Protein AF-A0A1L8SRS3-F1 (afdb_monomer_lite)

Structure (mmCIF, N/CA/C/O backbone):
data_AF-A0A1L8SRS3-F1
#
_entry.id   AF-A0A1L8SRS3-F1
#
loop_
_atom_site.group_PDB
_atom_site.id
_atom_site.type_symbol
_atom_site.label_atom_id
_atom_site.label_alt_id
_atom_site.label_comp_id
_atom_site.label_asym_id
_atom_site.label_entity_id
_atom_site.label_seq_id
_atom_site.pdbx_PDB_ins_code
_atom_site.Cartn_x
_atom_site.Cartn_y
_atom_site.Cartn_z
_atom_site.occupancy
_atom_site.B_iso_or_equiv
_atom_site.auth_seq_id
_atom_site.auth_comp_id
_atom_site.auth_asym_id
_atom_site.auth_atom_id
_atom_site.pdbx_PDB_model_num
ATOM 1 N N . MET A 1 1 ? -10.223 -8.792 11.462 1.00 80.88 1 MET A N 1
ATOM 2 C CA . MET A 1 1 ? -10.510 -8.296 10.097 1.00 80.88 1 MET A CA 1
ATOM 3 C C . MET A 1 1 ? -9.186 -7.896 9.468 1.00 80.88 1 MET A C 1
ATOM 5 O O . MET A 1 1 ? -8.311 -7.490 10.221 1.00 80.88 1 MET A O 1
ATOM 9 N N . TYR A 1 2 ? -9.003 -8.056 8.156 1.00 88.00 2 TYR A N 1
ATOM 10 C CA . TYR A 1 2 ? -7.741 -7.723 7.483 1.00 88.00 2 TYR A CA 1
ATOM 11 C C . TYR A 1 2 ? -8.015 -6.818 6.282 1.00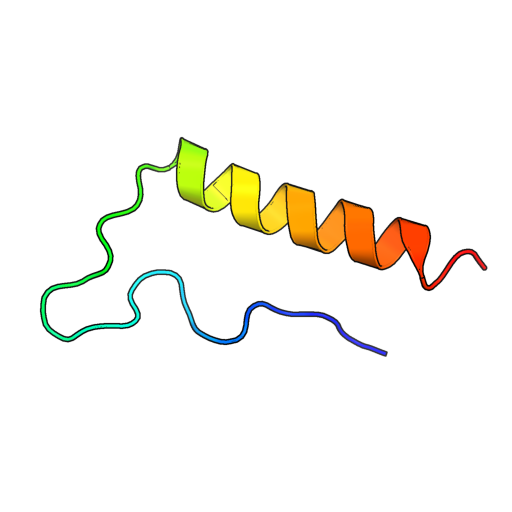 88.00 2 TYR A C 1
ATOM 13 O O . TYR A 1 2 ? -8.960 -7.071 5.536 1.00 88.00 2 TYR A O 1
ATOM 21 N N . LEU A 1 3 ? -7.194 -5.779 6.115 1.00 92.88 3 LEU A N 1
ATOM 22 C CA . LEU A 1 3 ? -7.262 -4.824 5.011 1.00 92.88 3 LEU A CA 1
ATOM 23 C C . LEU A 1 3 ? -5.991 -4.943 4.166 1.00 92.88 3 LEU A C 1
ATOM 25 O O . LEU A 1 3 ? -4.882 -4.961 4.698 1.00 92.88 3 LEU A O 1
ATOM 29 N N . SER A 1 4 ? -6.152 -5.024 2.848 1.00 92.81 4 SER A N 1
ATOM 30 C CA . SER A 1 4 ? -5.050 -5.115 1.891 1.00 92.81 4 SER A CA 1
ATOM 31 C C . SER A 1 4 ? -5.375 -4.325 0.620 1.00 92.81 4 SER A C 1
ATOM 33 O O . SER A 1 4 ? -6.545 -4.026 0.366 1.0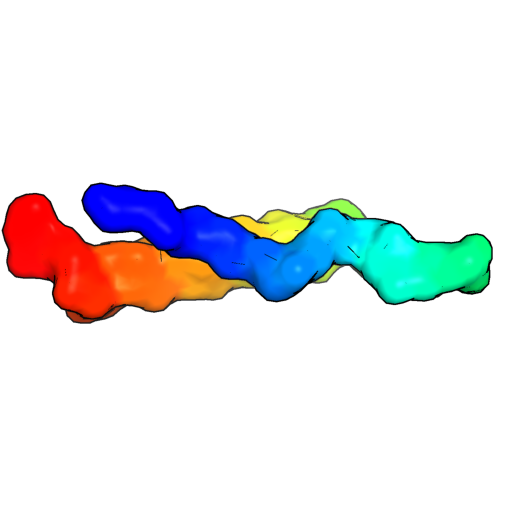0 92.81 4 SER A O 1
ATOM 35 N N . PRO A 1 5 ? -4.375 -4.007 -0.224 1.00 89.56 5 PRO A N 1
ATOM 36 C CA . PRO A 1 5 ? -4.651 -3.497 -1.559 1.00 89.56 5 PRO A CA 1
ATOM 37 C C . PRO A 1 5 ? -5.423 -4.537 -2.389 1.00 89.56 5 PRO A C 1
ATOM 39 O O . PRO A 1 5 ? -5.376 -5.734 -2.106 1.00 89.56 5 PRO A O 1
ATOM 42 N N . GLN A 1 6 ? -6.092 -4.085 -3.453 1.00 81.00 6 GLN A N 1
ATOM 43 C CA . GLN A 1 6 ? -6.838 -4.962 -4.370 1.00 81.00 6 GLN A CA 1
ATOM 44 C C . GLN A 1 6 ? -5.930 -5.888 -5.197 1.00 81.00 6 GLN A C 1
ATOM 46 O O . GLN A 1 6 ? -6.353 -6.952 -5.634 1.00 81.00 6 GLN A O 1
ATOM 51 N N . CYS A 1 7 ? -4.685 -5.476 -5.430 1.00 82.50 7 CYS A N 1
ATOM 52 C CA . CYS A 1 7 ? -3.678 -6.212 -6.184 1.00 82.50 7 CYS A CA 1
ATOM 53 C C . CYS A 1 7 ? -2.276 -5.871 -5.661 1.00 82.50 7 CYS A C 1
ATOM 55 O O . CYS A 1 7 ? -2.090 -4.872 -4.962 1.00 82.50 7 CYS A O 1
ATOM 57 N N . GLY A 1 8 ? -1.280 -6.689 -6.007 1.00 79.81 8 GLY A N 1
ATOM 58 C CA . GLY A 1 8 ? 0.122 -6.355 -5.749 1.00 79.81 8 GLY A CA 1
ATOM 59 C C . GLY A 1 8 ? 0.561 -5.081 -6.486 1.00 79.81 8 GLY A C 1
ATOM 60 O O . GLY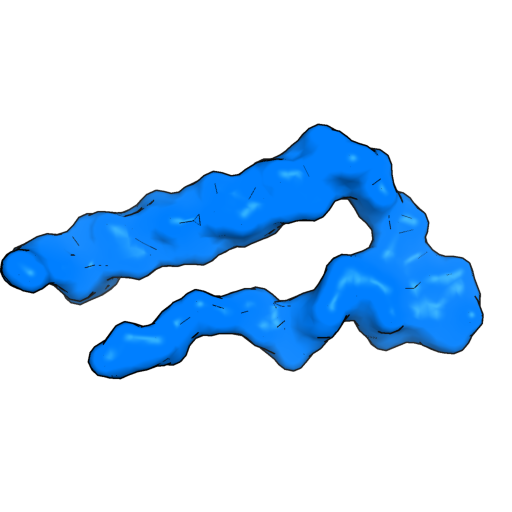 A 1 8 ? -0.126 -4.592 -7.384 1.00 79.81 8 GLY A O 1
ATOM 61 N N . PHE A 1 9 ? 1.731 -4.544 -6.131 1.00 79.75 9 PHE A N 1
ATOM 62 C CA . PHE A 1 9 ? 2.250 -3.306 -6.730 1.00 79.75 9 PHE A CA 1
ATOM 63 C C . PHE A 1 9 ? 2.520 -3.395 -8.245 1.00 79.75 9 PHE A C 1
ATOM 65 O O . PHE A 1 9 ? 2.550 -2.361 -8.900 1.00 79.75 9 PHE A O 1
ATOM 72 N N . ALA A 1 10 ? 2.637 -4.600 -8.813 1.00 76.00 10 ALA A N 1
ATOM 73 C CA . ALA A 1 10 ? 2.876 -4.845 -10.237 1.00 76.00 10 ALA A CA 1
ATOM 74 C C . ALA A 1 10 ? 1.662 -5.518 -10.910 1.00 76.00 10 ALA A C 1
ATOM 76 O O . ALA A 1 10 ? 1.691 -6.697 -11.241 1.00 76.00 10 ALA A O 1
ATOM 77 N N . SER A 1 11 ? 0.559 -4.786 -11.062 1.00 68.50 11 SER A N 1
ATOM 78 C CA . SER A 1 11 ? -0.740 -5.333 -11.492 1.00 68.50 11 SER A CA 1
ATOM 79 C C . SER A 1 11 ? -0.980 -5.430 -13.009 1.00 68.50 11 SER A C 1
A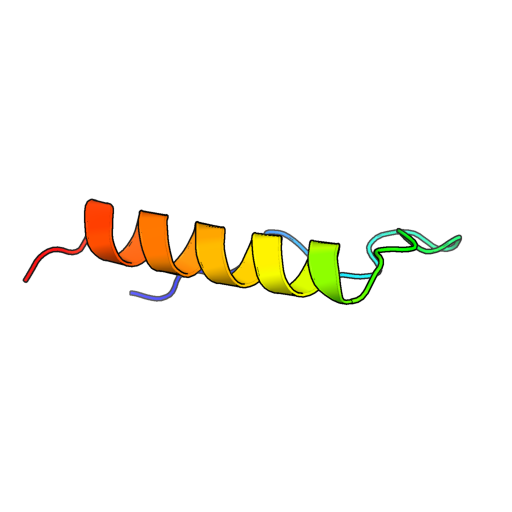TOM 81 O O . SER A 1 11 ? -2.115 -5.655 -13.422 1.00 68.50 11 SER A O 1
ATOM 83 N N . THR A 1 12 ? 0.051 -5.309 -13.848 1.00 67.25 12 THR A N 1
ATOM 84 C CA . THR A 1 12 ? -0.046 -5.467 -15.315 1.00 67.25 12 THR A CA 1
ATOM 85 C C . THR A 1 12 ? 1.163 -6.229 -15.863 1.00 67.25 12 THR A C 1
ATOM 87 O O . THR A 1 12 ? 2.206 -6.264 -15.212 1.00 67.25 12 THR A O 1
ATOM 90 N N . GLU A 1 13 ? 1.036 -6.828 -17.055 1.00 66.62 13 GLU A N 1
ATOM 91 C CA . GLU A 1 13 ? 2.140 -7.525 -17.751 1.00 66.62 13 GLU A CA 1
ATOM 92 C C . GLU A 1 13 ? 3.319 -6.576 -18.043 1.00 66.62 13 GLU A C 1
ATOM 94 O O . GLU A 1 13 ? 4.480 -6.963 -17.955 1.00 66.62 13 GLU A O 1
ATOM 99 N N . GLU A 1 14 ? 3.012 -5.300 -18.295 1.00 68.88 14 GLU A N 1
ATOM 100 C CA . GLU A 1 14 ? 3.981 -4.209 -18.477 1.00 68.88 14 GLU A CA 1
ATOM 101 C C . GLU A 1 14 ? 4.475 -3.608 -17.143 1.00 68.88 14 GLU A C 1
ATOM 103 O O . GLU A 1 14 ? 5.407 -2.805 -17.127 1.00 68.88 14 GLU A O 1
ATOM 108 N N . GLY A 1 15 ? 3.873 -4.011 -16.017 1.00 67.56 15 GLY A N 1
ATOM 109 C CA . GLY A 1 15 ? 4.110 -3.474 -14.682 1.00 67.56 15 GLY A CA 1
ATOM 110 C C . GLY A 1 15 ? 3.478 -2.095 -14.456 1.00 67.56 15 GLY A C 1
ATOM 111 O O . GLY A 1 15 ? 3.622 -1.168 -15.246 1.00 67.56 15 GLY A O 1
ATOM 112 N N . ASN A 1 16 ? 2.832 -1.908 -13.304 1.00 71.69 16 ASN A N 1
ATOM 113 C CA . ASN A 1 16 ? 2.626 -0.565 -12.764 1.00 71.69 16 ASN A CA 1
ATOM 114 C C . ASN A 1 16 ? 3.949 -0.148 -12.118 1.00 71.69 16 ASN A C 1
ATOM 116 O O . ASN A 1 16 ? 4.204 -0.482 -10.960 1.00 71.69 16 ASN A O 1
ATOM 120 N N . ILE A 1 17 ? 4.832 0.511 -12.876 1.00 80.81 17 ILE A N 1
ATOM 121 C CA . ILE A 1 17 ? 6.104 0.996 -12.330 1.00 80.81 17 ILE A CA 1
ATOM 122 C C . ILE A 1 17 ? 5.790 2.095 -11.316 1.00 80.81 17 ILE A C 1
ATOM 124 O O . ILE A 1 17 ? 5.550 3.250 -11.661 1.00 80.81 17 ILE A O 1
ATOM 128 N N . LEU A 1 18 ? 5.775 1.704 -10.048 1.00 85.88 18 LEU A N 1
ATOM 129 C CA . LEU A 1 18 ? 5.667 2.604 -8.917 1.00 85.88 18 LEU A CA 1
ATOM 130 C C . LEU A 1 18 ? 7.064 2.875 -8.385 1.00 85.88 18 LEU A C 1
ATOM 132 O O . LEU A 1 18 ? 7.823 1.938 -8.114 1.00 85.88 18 LEU A O 1
ATOM 136 N N . THR A 1 19 ? 7.378 4.147 -8.162 1.00 91.12 19 THR A N 1
ATOM 137 C CA . THR A 1 19 ? 8.541 4.493 -7.346 1.00 91.12 19 THR A CA 1
ATOM 138 C C . THR A 1 19 ? 8.372 3.902 -5.947 1.00 91.12 19 THR A C 1
ATOM 140 O O . THR A 1 19 ? 7.253 3.681 -5.477 1.00 91.12 19 THR A O 1
ATOM 143 N N . GLU A 1 20 ? 9.478 3.659 -5.251 1.00 91.38 20 GLU A N 1
ATOM 144 C CA . GLU A 1 20 ? 9.440 3.174 -3.869 1.00 91.38 20 GLU A CA 1
ATOM 145 C C . GLU A 1 20 ? 8.570 4.083 -2.978 1.00 91.38 20 GLU A C 1
ATOM 147 O O . GLU A 1 20 ? 7.736 3.610 -2.208 1.00 91.38 20 GLU A O 1
ATOM 152 N N . GLU A 1 21 ? 8.667 5.402 -3.164 1.00 94.69 21 GLU A N 1
ATOM 153 C CA . GLU A 1 21 ? 7.830 6.384 -2.470 1.00 94.69 21 GLU A CA 1
ATOM 154 C C . GLU A 1 21 ? 6.330 6.155 -2.721 1.00 94.69 21 GLU A C 1
ATOM 156 O O . GLU A 1 21 ? 5.520 6.203 -1.794 1.00 94.69 21 GLU A O 1
ATOM 161 N N . GLN A 1 22 ? 5.934 5.875 -3.966 1.00 92.56 22 GLN A N 1
ATOM 162 C CA . GLN A 1 22 ? 4.539 5.582 -4.301 1.00 92.56 22 GLN A CA 1
ATOM 163 C C . GLN A 1 22 ? 4.053 4.270 -3.669 1.00 92.56 22 GLN A C 1
ATOM 165 O O . GLN A 1 22 ? 2.882 4.176 -3.288 1.00 92.56 22 GLN A O 1
ATOM 170 N N . GLN A 1 23 ? 4.929 3.274 -3.519 1.00 92.44 23 GLN A N 1
ATOM 171 C CA . GLN A 1 23 ? 4.603 2.029 -2.817 1.00 92.44 23 GLN A CA 1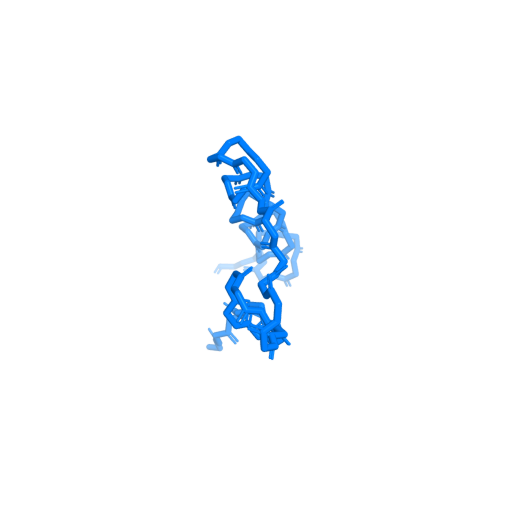
ATOM 172 C C . GLN A 1 23 ? 4.354 2.298 -1.326 1.00 92.44 23 GLN A C 1
ATOM 174 O O . GLN A 1 23 ? 3.322 1.887 -0.790 1.00 92.44 23 GLN A O 1
ATOM 179 N N . TRP A 1 24 ? 5.222 3.078 -0.676 1.00 94.44 24 TRP A N 1
ATOM 180 C CA . TRP A 1 24 ? 5.049 3.460 0.729 1.00 94.44 24 TRP A CA 1
ATOM 181 C C . TRP A 1 24 ? 3.803 4.314 0.971 1.00 94.44 24 TRP A C 1
ATOM 183 O O . TRP A 1 24 ? 3.098 4.089 1.956 1.00 94.44 24 TRP A O 1
ATOM 193 N N . LYS A 1 25 ? 3.459 5.224 0.050 1.00 94.62 25 LYS A N 1
ATOM 194 C CA . LYS A 1 25 ? 2.202 5.992 0.114 1.00 94.62 25 LYS A CA 1
ATOM 195 C C . LYS A 1 25 ? 0.969 5.088 0.130 1.00 94.62 25 LYS A C 1
ATOM 197 O O . LYS A 1 25 ? 0.033 5.351 0.879 1.00 94.62 25 LYS A O 1
ATOM 202 N N . LYS A 1 26 ? 0.966 3.999 -0.649 1.00 93.50 26 LYS A N 1
ATOM 203 C CA . LYS A 1 26 ? -0.140 3.023 -0.642 1.00 93.50 26 LYS A CA 1
ATOM 204 C C . LYS A 1 26 ? -0.256 2.290 0.696 1.00 93.50 26 LYS A C 1
ATOM 206 O O . LYS A 1 26 ? -1.369 2.076 1.164 1.00 93.50 26 LYS A O 1
ATOM 211 N N . ILE A 1 27 ? 0.868 1.924 1.314 1.00 95.19 27 ILE A N 1
ATOM 212 C CA . ILE A 1 27 ? 0.872 1.280 2.639 1.00 95.19 27 ILE A CA 1
ATOM 213 C C . ILE A 1 27 ? 0.363 2.253 3.708 1.00 95.19 27 ILE A C 1
ATOM 215 O O . ILE A 1 27 ? -0.477 1.876 4.524 1.00 95.19 27 ILE A O 1
ATOM 219 N N . ALA A 1 28 ? 0.828 3.505 3.676 1.00 96.31 28 ALA A N 1
ATOM 220 C CA . ALA A 1 28 ? 0.387 4.543 4.603 1.00 96.31 28 ALA A CA 1
ATOM 221 C C . ALA A 1 28 ? -1.128 4.782 4.515 1.00 96.31 28 ALA A C 1
ATOM 223 O O . ALA A 1 28 ? -1.793 4.794 5.544 1.00 96.31 28 ALA A O 1
ATOM 224 N N . LEU A 1 29 ? -1.676 4.862 3.298 1.00 95.81 29 LEU A N 1
ATOM 225 C CA . LEU A 1 29 ? -3.115 5.011 3.074 1.00 95.81 29 LEU A CA 1
ATOM 226 C C . LEU A 1 29 ? -3.924 3.851 3.673 1.00 95.81 29 LEU A C 1
ATOM 228 O O . LEU A 1 29 ? -4.954 4.065 4.301 1.00 95.81 29 LEU A O 1
ATOM 232 N N . ILE A 1 30 ? -3.466 2.609 3.497 1.00 95.19 30 ILE A N 1
ATOM 233 C CA . ILE A 1 30 ? -4.145 1.440 4.076 1.00 95.19 30 ILE A CA 1
ATOM 234 C C . ILE A 1 30 ? -4.139 1.508 5.601 1.00 95.19 30 ILE A C 1
ATOM 236 O O . ILE A 1 30 ? -5.155 1.207 6.224 1.00 95.19 30 ILE A O 1
ATOM 240 N N . LYS A 1 31 ? -3.014 1.912 6.199 1.00 94.62 31 LYS A N 1
ATOM 241 C CA . LYS A 1 31 ? -2.910 2.098 7.646 1.00 94.62 31 LYS A CA 1
ATOM 242 C C . LYS A 1 31 ? -3.875 3.181 8.140 1.00 94.62 31 LYS A C 1
ATOM 244 O O . LYS A 1 31 ? -4.591 2.931 9.099 1.00 94.62 31 LYS A O 1
ATOM 249 N N . GLU A 1 32 ? -3.925 4.328 7.467 1.00 96.38 32 GLU A N 1
ATOM 250 C CA . GLU A 1 32 ? -4.833 5.434 7.799 1.00 96.38 32 GLU A CA 1
ATOM 251 C C . GLU A 1 32 ? -6.300 4.987 7.767 1.00 96.38 32 GLU A C 1
ATOM 253 O O . GLU A 1 32 ? -7.028 5.192 8.733 1.00 96.38 32 GLU A O 1
ATOM 258 N N . ILE A 1 33 ? -6.716 4.283 6.710 1.00 95.69 33 ILE A N 1
ATOM 259 C CA . ILE A 1 33 ? -8.080 3.743 6.598 1.00 95.69 33 ILE A CA 1
ATOM 260 C C . ILE A 1 33 ? -8.350 2.707 7.695 1.00 95.69 33 ILE A C 1
ATOM 262 O O . ILE A 1 33 ? -9.437 2.680 8.274 1.00 95.69 33 ILE A O 1
ATOM 266 N N . ALA A 1 34 ? -7.375 1.841 7.987 1.00 95.31 34 ALA A N 1
ATOM 267 C CA . ALA A 1 34 ? -7.516 0.844 9.040 1.00 95.31 34 ALA A CA 1
ATOM 268 C C . ALA A 1 34 ? -7.733 1.508 10.413 1.00 95.31 34 ALA A C 1
ATOM 270 O O . ALA A 1 34 ? -8.624 1.107 11.160 1.00 95.31 34 ALA A O 1
ATOM 271 N N . GLU A 1 35 ? -6.960 2.550 10.712 1.00 94.44 35 GLU A N 1
ATOM 272 C CA . GLU A 1 35 ? -7.093 3.355 11.928 1.00 94.44 35 GLU A CA 1
ATOM 273 C C . GLU A 1 35 ? -8.377 4.189 11.943 1.00 94.44 35 GLU A C 1
ATOM 275 O O . GLU A 1 35 ? -8.903 4.457 13.016 1.00 94.44 35 GLU A O 1
ATOM 280 N N . GLU A 1 36 ? -8.904 4.617 10.795 1.00 95.44 36 GLU A N 1
ATOM 281 C CA . GLU A 1 36 ? -10.158 5.370 10.729 1.00 95.44 36 GLU A CA 1
ATOM 282 C C . GLU A 1 36 ? -11.373 4.488 11.043 1.00 95.44 36 GLU A C 1
ATOM 284 O O . GLU A 1 36 ? -12.245 4.890 11.817 1.00 95.44 36 GLU A O 1
ATOM 289 N N . VAL A 1 37 ? -11.419 3.297 10.444 1.00 95.81 37 VAL A N 1
ATOM 290 C CA . VAL A 1 37 ? -12.599 2.422 10.443 1.00 95.81 37 VAL A CA 1
ATOM 291 C C . VAL A 1 37 ? -12.653 1.501 11.666 1.00 95.81 37 VAL A C 1
ATOM 293 O O . VAL A 1 37 ? -13.743 1.249 12.176 1.00 95.81 37 VAL A O 1
ATOM 296 N N . TRP A 1 38 ? -11.511 1.003 12.154 1.00 94.12 38 TRP A N 1
ATOM 297 C CA . TRP A 1 38 ? -11.441 0.019 13.249 1.00 94.12 38 TRP A CA 1
ATOM 298 C C . TRP A 1 38 ? -10.874 0.609 14.548 1.00 94.12 38 TRP A C 1
ATOM 300 O O . TRP A 1 38 ? -10.043 -0.018 15.198 1.00 94.12 38 TRP A O 1
ATOM 310 N N . LYS A 1 39 ? -11.302 1.818 14.928 1.00 78.06 39 LYS A N 1
ATOM 311 C CA . LYS A 1 39 ? -10.934 2.457 16.205 1.00 78.06 39 LYS A CA 1
ATOM 312 C C . LYS A 1 39 ? -11.510 1.693 17.404 1.00 78.06 39 LYS A C 1
ATOM 314 O O . LYS A 1 39 ? -12.523 2.136 17.920 1.00 78.06 39 LYS A O 1
ATOM 319 N N . ASP A 1 40 ? -10.879 0.596 17.822 1.00 64.12 40 ASP A N 1
ATOM 320 C CA . ASP A 1 40 ? -11.086 -0.105 19.104 1.00 64.12 40 ASP A CA 1
ATOM 321 C C . ASP A 1 40 ? -9.883 -1.010 19.440 1.00 64.12 40 ASP A C 1
ATOM 323 O O . ASP A 1 40 ? -9.526 -1.878 18.606 1.00 64.12 40 ASP A O 1
#

pLDDT: mean 86.29, std 10.32, range [64.12, 96.38]

Secondary structure (DSSP, 8-state):
-----SS-S--STT-----HHHHHHHHHHHHHHHHHH---

Foldseek 3Di:
DDFDDPDPQQPDPVGPDDDPVRVVVRVVVRVVVCCVPVVD
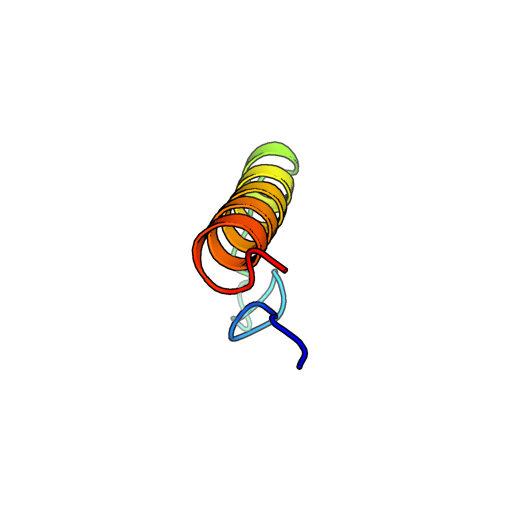
InterPro domains:
  IPR038071 UROD/MetE-like superfamily [G3DSA:3.20.20.210] (1-40)
  IPR038071 UROD/MetE-like superfamily [SSF51726] (2-39)

Sequence (40 aa):
MYLSPQCGFASTEEGNILTEEQQWKKIALIKEIAEEVWKD

Radius of gyration: 12.17 Å; chains: 1; bounding box: 22×15×38 Å

Organism: NCBI:txid319970